Protein AF-A0AAN9UVV9-F1 (afdb_monomer_lite)

Sequence (143 aa):
MCGRPAVRGPRRTSGTPSGGCTRTCGLGPSAAAALERMVVKGTGRAPLFGDGGVTMVTFSNWTKARLFETDFSAAVVAKKDRGGGGSSSKVGRPSYTRTAPFMDDGLALQGVTSIIGKDDDGNYWLQPMLEKGVWDRIGYERC

Foldseek 3Di:
DDDDDDDDDDDDDDDDDDDDDPPPPDDDPVRQVVVQVVCCVVPVDGDDDDDPPDDDAAEDEQQVVVQQVDFQVVVCPDPPPPDDDDDPRDPRGDPDDDDDDPPPDPPQPANYKYFNHAHPVGDTDIDHDHDPPVVVVVVPDDD

pLDDT: mean 72.22, std 19.5, range [32.56, 94.31]

Radius of gyration: 27.81 Å; chains: 1; bounding box: 81×34×71 Å

Secondary structure (DSSP, 8-state):
-PPPPP-------------------PPPHHHHHHHHHHHHHHHSSPPP-S-TT----EEEE-GGG-GGG---GGG--------S----PPTTS-S---PPP--SS----TTEEEEEEE-TT-PEEEEEEPPTTHHHHHTT---

Organism: NCBI:txid117547

Structure (mmCIF, N/CA/C/O backbone):
data_AF-A0AAN9UVV9-F1
#
_entry.id   AF-A0AAN9UVV9-F1
#
loop_
_atom_site.group_PDB
_atom_site.id
_atom_site.type_symbol
_atom_site.label_atom_id
_atom_site.label_alt_id
_atom_site.label_comp_id
_atom_site.label_asym_id
_atom_site.label_entity_id
_atom_site.label_seq_id
_atom_site.pdbx_PDB_ins_code
_atom_site.Cartn_x
_atom_site.Cartn_y
_atom_site.Cartn_z
_atom_site.occupancy
_atom_site.B_iso_or_equiv
_atom_site.auth_seq_id
_atom_site.auth_comp_id
_atom_site.auth_asym_id
_atom_site.auth_atom_id
_atom_site.pdbx_PDB_model_num
ATOM 1 N N . MET A 1 1 ? -65.074 -2.574 37.418 1.00 35.84 1 MET A N 1
ATOM 2 C CA . MET A 1 1 ? -63.840 -3.328 37.103 1.00 35.84 1 MET A CA 1
ATOM 3 C C . MET A 1 1 ? -62.663 -2.371 37.163 1.00 35.84 1 MET A C 1
ATOM 5 O O . MET A 1 1 ? -62.782 -1.249 36.692 1.00 35.84 1 MET A O 1
ATOM 9 N N . CYS A 1 2 ? -61.614 -2.784 37.869 1.00 36.59 2 CYS A N 1
ATOM 10 C CA . CYS A 1 2 ? -60.565 -1.949 38.446 1.00 36.59 2 CYS A CA 1
ATOM 11 C C . CYS A 1 2 ? -59.708 -1.180 37.428 1.00 36.59 2 CYS A C 1
ATOM 13 O O . CYS A 1 2 ? -59.316 -1.714 36.392 1.00 36.59 2 CYS A O 1
ATOM 15 N N . GLY A 1 3 ? -59.382 0.067 37.781 1.00 33.62 3 GLY A N 1
ATOM 16 C CA . GLY A 1 3 ? -58.417 0.907 37.078 1.00 33.62 3 GLY A CA 1
ATOM 17 C C . GLY A 1 3 ? -56.995 0.349 37.160 1.00 33.62 3 GLY A C 1
ATOM 18 O O . GLY A 1 3 ? -56.591 -0.240 38.163 1.00 33.62 3 GLY A O 1
ATOM 19 N N . ARG A 1 4 ? -56.233 0.531 36.079 1.00 36.44 4 ARG A N 1
ATOM 20 C CA . ARG A 1 4 ? -54.811 0.173 35.998 1.00 36.44 4 ARG A CA 1
ATOM 21 C C . ARG A 1 4 ? -53.989 1.076 36.934 1.00 36.44 4 ARG A C 1
ATOM 23 O O . ARG A 1 4 ? -54.179 2.291 36.888 1.00 36.44 4 ARG A O 1
ATOM 30 N N . PRO A 1 5 ? -53.058 0.537 37.736 1.00 37.72 5 PRO A N 1
ATOM 31 C CA . PRO A 1 5 ? -52.190 1.357 38.570 1.00 37.72 5 PRO A CA 1
ATOM 32 C C . PRO A 1 5 ? -51.117 2.057 37.723 1.00 37.72 5 PRO A C 1
ATOM 34 O O . PRO A 1 5 ? -50.448 1.442 36.892 1.00 37.72 5 PRO A O 1
ATOM 37 N N . ALA A 1 6 ? -50.951 3.360 37.956 1.00 38.44 6 ALA A N 1
ATOM 38 C CA . ALA A 1 6 ? -49.861 4.162 37.418 1.00 38.44 6 ALA A CA 1
ATOM 39 C C . ALA A 1 6 ? -48.535 3.768 38.090 1.00 38.44 6 ALA A C 1
ATOM 41 O O . ALA A 1 6 ? -48.381 3.912 39.303 1.00 38.44 6 ALA A O 1
ATOM 42 N N . VAL A 1 7 ? -47.561 3.295 37.310 1.00 43.34 7 VAL A N 1
ATOM 43 C CA . VAL A 1 7 ? -46.206 3.013 37.804 1.00 43.34 7 VAL A CA 1
ATOM 44 C C . VAL A 1 7 ? -45.394 4.312 37.797 1.00 43.34 7 VAL A C 1
ATOM 46 O O . VAL A 1 7 ? -45.083 4.875 36.749 1.00 43.34 7 VAL A O 1
ATOM 49 N N . ARG A 1 8 ? -45.074 4.807 38.996 1.00 33.88 8 ARG A N 1
ATOM 50 C CA . ARG A 1 8 ? -44.247 5.994 39.257 1.00 33.88 8 ARG A CA 1
ATOM 51 C C . ARG A 1 8 ? -42.749 5.628 39.209 1.00 33.88 8 ARG A C 1
ATOM 53 O O . ARG A 1 8 ? -42.268 5.021 40.151 1.00 33.88 8 ARG A O 1
ATOM 60 N N . GLY A 1 9 ? -42.073 6.047 38.128 1.00 37.28 9 GLY A N 1
ATOM 61 C CA . GLY A 1 9 ? -40.673 6.522 37.960 1.00 37.28 9 GLY A CA 1
ATOM 62 C C . GLY A 1 9 ? -39.450 5.787 38.555 1.00 37.28 9 GLY A C 1
ATOM 63 O O . GLY A 1 9 ? -39.514 5.175 39.613 1.00 37.28 9 GLY A O 1
ATOM 64 N N . PRO A 1 10 ? -38.255 6.081 38.002 1.00 37.00 10 PRO A N 1
ATOM 65 C CA . PRO A 1 10 ? -37.142 6.522 38.833 1.00 37.00 10 PRO A CA 1
ATOM 66 C C . PRO A 1 10 ? -36.798 7.996 38.579 1.00 37.00 10 PRO A C 1
ATOM 68 O O . PRO A 1 10 ? -36.797 8.507 37.461 1.00 37.00 10 PRO A O 1
ATOM 71 N N . ARG A 1 11 ? -36.543 8.680 39.692 1.00 36.72 11 ARG A N 1
ATOM 72 C CA . ARG A 1 11 ? -36.226 10.102 39.847 1.00 36.72 11 ARG A CA 1
ATOM 73 C C . ARG A 1 11 ? -34.897 10.417 39.139 1.00 36.72 11 ARG A C 1
ATOM 75 O O . ARG A 1 11 ? -33.891 9.790 39.451 1.00 36.72 11 ARG A O 1
ATOM 82 N N . ARG A 1 12 ? -34.859 11.402 38.229 1.00 37.84 12 ARG A N 1
ATOM 83 C CA . ARG A 1 12 ? -33.589 11.990 37.759 1.00 37.84 12 ARG A CA 1
ATOM 84 C C . ARG A 1 12 ? -32.967 12.760 38.923 1.00 37.84 12 ARG A C 1
ATOM 86 O O . ARG A 1 12 ? -33.413 13.858 39.237 1.00 37.84 12 ARG A O 1
ATOM 93 N N . THR A 1 13 ? -31.963 12.187 39.573 1.00 40.06 13 THR A N 1
ATOM 94 C CA . THR A 1 13 ? -31.058 12.942 40.441 1.00 40.06 13 THR A CA 1
ATOM 95 C C . THR A 1 13 ? -29.960 13.532 39.567 1.00 40.06 13 THR A C 1
ATOM 97 O O . THR A 1 13 ? -29.182 12.805 38.953 1.00 40.06 13 THR A O 1
ATOM 100 N N . SER A 1 14 ? -29.929 14.858 39.481 1.00 42.81 14 SER A N 1
ATOM 101 C CA . SER A 1 14 ? -28.810 15.636 38.961 1.00 42.81 14 SER A CA 1
ATOM 102 C C . SER A 1 14 ? -27.597 15.433 39.872 1.00 42.81 14 SER A C 1
ATOM 104 O O . SER A 1 14 ? -27.535 16.004 40.959 1.00 42.81 14 SER A O 1
ATOM 106 N N . GLY A 1 15 ? -26.663 14.588 39.447 1.00 33.56 15 GLY A N 1
ATOM 107 C CA . GLY A 1 15 ? -25.365 14.401 40.085 1.00 33.56 15 GLY A CA 1
ATOM 108 C C . GLY A 1 15 ? -24.288 14.399 39.011 1.00 33.56 15 GLY A C 1
ATOM 109 O O . GLY A 1 15 ? -24.279 13.536 38.138 1.00 33.56 15 GLY A O 1
ATOM 110 N N . THR A 1 16 ? -23.420 15.402 39.045 1.00 38.81 16 THR A N 1
ATOM 111 C CA . THR A 1 16 ? -22.199 15.503 38.243 1.00 38.81 16 THR A CA 1
ATOM 112 C C . THR A 1 16 ? -21.329 14.261 38.487 1.00 38.81 16 THR A C 1
ATOM 114 O O . THR A 1 16 ? -21.036 13.986 39.652 1.00 38.81 16 THR A O 1
ATOM 117 N N . PRO A 1 17 ? -20.876 13.502 37.470 1.00 39.94 17 PRO A N 1
ATOM 118 C CA . PRO A 1 17 ? -19.914 12.440 37.709 1.00 39.94 17 PRO A CA 1
ATOM 119 C C . PRO A 1 17 ? -18.523 13.063 37.833 1.00 39.94 17 PRO A C 1
ATOM 121 O O . PRO A 1 17 ? -17.881 13.425 36.850 1.00 39.94 17 PRO A O 1
ATOM 124 N N . SER A 1 18 ? -18.075 13.211 39.076 1.00 39.72 18 SER A N 1
ATOM 125 C CA . SER A 1 18 ? -16.677 13.420 39.431 1.00 39.72 18 SER A CA 1
ATOM 126 C C . SER A 1 18 ? -15.828 12.238 38.949 1.00 39.72 18 SER A C 1
ATOM 128 O O . SER A 1 18 ? -16.184 11.091 39.213 1.00 39.72 18 SER A O 1
ATOM 130 N N . GLY A 1 19 ? -14.716 12.552 38.274 1.00 46.38 19 GLY A N 1
ATOM 131 C CA . GLY A 1 19 ? -13.566 11.700 37.935 1.00 46.38 19 GLY A CA 1
ATOM 132 C C . GLY A 1 19 ? -13.689 10.204 38.224 1.00 46.38 19 GLY A C 1
ATOM 133 O O . GLY A 1 19 ? -13.146 9.708 39.208 1.00 46.38 19 GLY A O 1
ATOM 134 N N . GLY A 1 20 ? -14.357 9.474 37.333 1.00 32.56 20 GLY A N 1
ATOM 135 C CA . GLY A 1 20 ? -14.298 8.020 37.292 1.00 32.56 20 GLY A CA 1
ATOM 136 C C . GLY A 1 20 ? -13.138 7.584 36.409 1.00 32.56 20 GLY A C 1
ATOM 137 O O . GLY A 1 20 ? -13.210 7.719 35.193 1.00 32.56 20 GLY A O 1
ATOM 138 N N . CYS A 1 21 ? -12.080 7.059 37.024 1.00 39.28 21 CYS A N 1
ATOM 139 C CA . CYS A 1 21 ? -11.066 6.246 36.360 1.00 39.28 21 CYS A CA 1
ATOM 140 C C . CYS A 1 21 ? -11.770 5.221 35.453 1.00 39.28 21 CYS A C 1
ATOM 142 O O . CYS A 1 21 ? -12.463 4.328 35.951 1.00 39.28 21 CYS A O 1
ATOM 144 N N . THR A 1 22 ? -11.615 5.363 34.136 1.00 44.94 22 THR A N 1
ATOM 145 C CA . THR A 1 22 ? -11.997 4.368 33.132 1.00 44.94 22 THR A CA 1
ATOM 146 C C . THR A 1 22 ? -11.097 3.149 33.299 1.00 44.94 22 THR A C 1
ATOM 148 O O . THR A 1 22 ? -10.201 2.877 32.508 1.00 44.94 22 THR A O 1
ATOM 151 N N . ARG A 1 23 ? -11.335 2.377 34.364 1.00 45.47 23 ARG A N 1
ATOM 152 C CA . ARG A 1 23 ? -10.978 0.965 34.368 1.00 45.47 23 ARG A CA 1
ATOM 153 C C . ARG A 1 23 ? -11.779 0.355 33.233 1.00 45.47 23 ARG A C 1
ATOM 155 O O . ARG A 1 23 ? -12.996 0.218 33.335 1.00 45.47 23 ARG A O 1
ATOM 162 N N . THR A 1 24 ? -11.102 0.056 32.135 1.00 49.78 24 THR A N 1
ATOM 163 C CA . THR A 1 24 ? -11.609 -0.809 31.081 1.00 49.78 24 THR A CA 1
ATOM 164 C C . THR A 1 24 ? -11.924 -2.151 31.733 1.00 49.78 24 THR A C 1
ATOM 166 O O . THR A 1 24 ? -11.073 -3.023 31.879 1.00 49.78 24 THR A O 1
ATOM 169 N N . CYS A 1 25 ? -13.158 -2.306 32.213 1.00 54.34 25 CYS A N 1
ATOM 170 C CA . CYS A 1 25 ? -13.711 -3.613 32.516 1.00 54.34 25 CYS A CA 1
ATOM 171 C C . CYS A 1 25 ? -13.750 -4.349 31.180 1.00 54.34 25 CYS A C 1
ATOM 173 O O . CYS A 1 25 ? -14.675 -4.159 30.391 1.00 54.34 25 CYS A O 1
ATOM 175 N N . GLY A 1 26 ? -12.689 -5.102 30.887 1.00 60.41 26 GLY A N 1
ATOM 176 C CA . GLY A 1 26 ? -12.618 -5.928 29.695 1.00 60.41 26 GLY A CA 1
ATOM 177 C C . GLY A 1 26 ? -13.869 -6.796 29.625 1.00 60.41 26 GLY A C 1
ATOM 178 O O . GLY A 1 26 ? -14.283 -7.392 30.623 1.00 60.41 26 GLY A O 1
ATOM 179 N N . LEU A 1 27 ? -14.503 -6.826 28.456 1.00 68.56 27 LEU A N 1
ATOM 180 C CA . LEU A 1 27 ? -15.598 -7.750 28.202 1.00 68.56 27 LEU A CA 1
ATOM 181 C C . LEU A 1 27 ? -15.076 -9.170 28.437 1.00 68.56 27 LEU A C 1
ATOM 183 O O . LEU A 1 27 ? -14.069 -9.571 27.854 1.00 68.56 27 LEU A O 1
ATOM 187 N N . GLY A 1 28 ? -15.760 -9.940 29.285 1.00 80.00 28 GLY A N 1
ATOM 188 C CA . GLY A 1 28 ? -15.499 -11.374 29.376 1.00 80.00 28 GLY A CA 1
ATOM 189 C C . GLY A 1 28 ? -15.694 -12.042 28.004 1.00 80.00 28 GLY A C 1
ATOM 190 O O . GLY A 1 28 ? -16.454 -11.528 27.177 1.00 80.00 28 GLY A O 1
ATOM 191 N N . PRO A 1 29 ? -15.064 -13.198 27.745 1.00 78.44 29 PRO A N 1
ATOM 192 C CA . PRO A 1 29 ? -15.042 -13.824 26.419 1.00 78.44 29 PRO A CA 1
ATOM 193 C C . PRO A 1 29 ? -16.444 -14.076 25.838 1.00 78.44 29 PRO A C 1
ATOM 195 O O . PRO A 1 29 ? -16.679 -13.827 24.657 1.00 78.44 29 PRO A O 1
ATOM 198 N N . SER A 1 30 ? -17.416 -14.467 26.671 1.00 82.31 30 SER A N 1
ATOM 199 C CA . SER A 1 30 ? -18.811 -14.653 26.241 1.00 82.31 30 SER A CA 1
ATOM 200 C C . SER A 1 30 ? -19.492 -13.346 25.821 1.00 82.31 30 SER A C 1
ATOM 202 O O . SER A 1 30 ? -20.282 -13.335 24.879 1.00 82.31 30 SER A O 1
ATOM 204 N N . ALA A 1 31 ? -19.185 -12.238 26.500 1.00 84.19 31 ALA A N 1
ATOM 205 C CA . ALA A 1 31 ? -19.737 -10.926 26.178 1.00 84.19 31 ALA A CA 1
ATOM 206 C C . ALA A 1 31 ? -19.094 -10.342 24.908 1.00 84.19 31 ALA A C 1
ATOM 208 O O . ALA A 1 31 ? -19.796 -9.767 24.079 1.00 84.19 31 ALA A O 1
ATOM 209 N N . ALA A 1 32 ? -17.788 -10.557 24.712 1.00 84.00 32 ALA A N 1
ATOM 210 C CA . ALA A 1 32 ? -17.079 -10.170 23.493 1.00 84.00 32 ALA A CA 1
ATOM 211 C C . ALA A 1 32 ? -17.609 -10.925 22.261 1.00 84.00 32 ALA A C 1
ATOM 213 O O . ALA A 1 32 ? -17.950 -10.298 21.260 1.00 84.00 32 ALA A O 1
ATOM 214 N N . ALA A 1 33 ? -17.787 -12.246 22.363 1.00 86.06 33 ALA A N 1
ATOM 215 C CA . ALA A 1 33 ? -18.346 -13.056 21.279 1.00 86.06 33 ALA A CA 1
ATOM 216 C C . ALA A 1 33 ? -19.804 -12.680 20.953 1.00 86.06 33 ALA A C 1
ATOM 218 O O . ALA A 1 33 ? -20.214 -12.697 19.792 1.00 86.06 33 ALA A O 1
ATOM 219 N N . ALA A 1 34 ? -20.607 -12.325 21.962 1.00 87.75 34 ALA A N 1
ATOM 220 C CA . ALA A 1 34 ? -21.967 -11.839 21.742 1.00 87.75 34 ALA A CA 1
ATOM 221 C C . ALA A 1 34 ? -21.976 -10.494 20.997 1.00 87.75 34 ALA A C 1
ATOM 223 O O . ALA A 1 34 ? -22.744 -10.329 20.049 1.00 87.75 34 ALA A O 1
ATOM 224 N N . LEU A 1 35 ? -21.104 -9.559 21.387 1.00 87.75 35 LEU A N 1
ATOM 225 C CA . LEU A 1 35 ? -20.944 -8.274 20.707 1.00 87.75 35 LEU A CA 1
ATOM 226 C C . LEU A 1 35 ? -20.485 -8.457 19.260 1.00 87.75 35 LEU A C 1
ATOM 228 O O . LEU A 1 35 ? -21.080 -7.871 18.361 1.00 87.75 35 LEU A O 1
ATOM 232 N N . GLU A 1 36 ? -19.490 -9.308 19.023 1.00 87.88 36 GLU A N 1
ATOM 233 C CA . GLU A 1 36 ? -19.020 -9.636 17.678 1.00 87.88 36 GLU A CA 1
ATOM 234 C C . GLU A 1 36 ? -20.157 -10.163 16.802 1.00 87.88 36 GLU A C 1
ATOM 236 O O . GLU A 1 36 ? -20.405 -9.615 15.731 1.00 87.88 36 GLU A O 1
ATOM 241 N N . ARG A 1 37 ? -20.930 -11.147 17.282 1.00 88.19 37 ARG A N 1
ATOM 242 C CA . ARG A 1 37 ? -22.091 -11.674 16.542 1.00 88.19 37 ARG A CA 1
ATOM 243 C C . ARG A 1 37 ? -23.122 -10.592 16.230 1.00 88.19 37 ARG A C 1
ATOM 245 O O . ARG A 1 37 ? -23.661 -10.577 15.126 1.00 88.19 37 ARG A O 1
ATOM 252 N N . MET A 1 38 ? -23.415 -9.705 17.183 1.00 90.19 38 MET A N 1
ATOM 253 C CA . MET A 1 38 ? -24.364 -8.605 16.978 1.00 90.19 38 MET A CA 1
ATOM 254 C C . MET A 1 38 ? -23.861 -7.610 15.927 1.00 90.19 38 MET A C 1
ATOM 256 O O . MET A 1 38 ? -24.614 -7.248 15.023 1.00 90.19 38 MET A O 1
ATOM 260 N N . VAL A 1 39 ? -22.594 -7.202 16.012 1.00 88.12 39 VAL A N 1
ATOM 261 C CA . VAL A 1 39 ? -21.990 -6.228 15.092 1.00 88.12 39 VAL A CA 1
ATOM 262 C C . VAL A 1 39 ? -21.839 -6.817 13.694 1.00 88.12 39 VAL A C 1
ATOM 264 O O . VAL A 1 39 ? -22.237 -6.170 12.727 1.00 88.12 39 VAL A O 1
ATOM 267 N N . VAL A 1 40 ? -21.373 -8.061 13.570 1.00 88.00 40 VAL A N 1
ATOM 268 C CA . VAL A 1 40 ? -21.264 -8.754 12.279 1.00 88.00 40 VAL A CA 1
ATOM 269 C C . VAL A 1 40 ? -22.643 -8.935 11.646 1.00 88.00 40 VAL A C 1
ATOM 271 O O . VAL A 1 40 ? -22.805 -8.654 10.464 1.00 88.00 40 VAL A O 1
ATOM 274 N N . LYS A 1 41 ? -23.671 -9.321 12.415 1.00 91.12 41 LYS A N 1
ATOM 275 C CA . LYS A 1 41 ? -25.040 -9.449 11.886 1.00 91.12 41 LYS A CA 1
ATOM 276 C C . LYS A 1 41 ? -25.624 -8.108 11.426 1.00 91.12 41 LYS A C 1
ATOM 278 O O . LYS A 1 41 ? -26.373 -8.086 10.456 1.00 91.12 41 LYS A O 1
ATOM 283 N N . GLY A 1 42 ? -25.321 -7.013 12.127 1.00 87.25 42 GLY A N 1
ATOM 284 C CA . GLY A 1 42 ? -25.850 -5.685 11.805 1.00 87.25 42 GLY A CA 1
ATOM 285 C C . GLY A 1 42 ? -25.094 -4.954 10.693 1.00 87.25 42 GLY A C 1
ATOM 286 O O . GLY A 1 42 ? -25.704 -4.209 9.935 1.00 87.25 42 GLY A O 1
ATOM 287 N N . THR A 1 43 ? -23.778 -5.151 10.597 1.00 82.19 43 THR A N 1
ATOM 288 C CA . THR A 1 43 ? -22.893 -4.344 9.734 1.00 82.19 43 THR A CA 1
ATOM 289 C C . THR A 1 43 ? -22.127 -5.157 8.692 1.00 82.19 43 THR A C 1
ATOM 291 O O . THR A 1 43 ? -21.519 -4.576 7.799 1.00 82.19 43 THR A O 1
ATOM 294 N N . GLY A 1 44 ? -22.097 -6.487 8.815 1.00 82.56 44 GLY A N 1
ATOM 295 C CA . GLY A 1 44 ? -21.237 -7.363 8.017 1.00 82.56 44 GLY A CA 1
ATOM 296 C C . GLY A 1 44 ? -19.744 -7.262 8.355 1.00 82.56 44 GLY A C 1
ATOM 297 O O . GLY A 1 44 ? -18.927 -7.869 7.668 1.00 82.56 44 GLY A O 1
ATOM 298 N N . ARG A 1 45 ? -19.359 -6.493 9.384 1.00 77.62 45 ARG A N 1
ATOM 299 C CA . ARG A 1 45 ? -17.960 -6.187 9.726 1.00 77.62 45 ARG A CA 1
ATOM 300 C C . ARG A 1 45 ? -17.636 -6.630 11.152 1.00 77.62 45 ARG A C 1
ATOM 302 O O . ARG A 1 45 ? -18.510 -6.651 12.015 1.00 77.62 45 ARG A O 1
ATOM 309 N N . ALA A 1 46 ? -16.372 -6.970 11.398 1.00 81.56 46 ALA A N 1
ATOM 310 C CA . ALA A 1 46 ? -15.885 -7.257 12.745 1.00 81.56 46 ALA A CA 1
ATOM 311 C C . ALA A 1 46 ? -15.858 -5.970 13.599 1.00 81.56 46 ALA A C 1
ATOM 313 O O . ALA A 1 46 ? -15.568 -4.894 13.063 1.00 81.56 46 ALA A O 1
ATOM 314 N N . PRO A 1 47 ? -16.147 -6.050 14.911 1.00 81.00 47 PRO A N 1
ATOM 315 C CA . PRO A 1 47 ? -16.051 -4.898 15.798 1.00 81.00 47 PRO A CA 1
ATOM 316 C C . PRO A 1 47 ? -14.596 -4.434 15.946 1.00 81.00 47 PRO A C 1
ATOM 318 O O . PRO A 1 47 ? -13.691 -5.241 16.153 1.00 81.00 47 PRO A O 1
ATOM 321 N N . LEU A 1 48 ? -14.388 -3.118 15.885 1.00 79.19 48 LEU A N 1
ATOM 322 C CA . LEU A 1 48 ? -13.129 -2.480 16.261 1.00 79.19 48 LEU A CA 1
ATOM 323 C C . LEU A 1 48 ? -13.227 -2.006 17.707 1.00 79.19 48 LEU A C 1
ATOM 325 O O . LEU A 1 48 ? -14.206 -1.366 18.090 1.00 79.19 48 LEU A O 1
ATOM 329 N N . PHE A 1 49 ? -12.212 -2.329 18.501 1.00 82.69 49 PHE A N 1
ATOM 330 C CA . PHE A 1 49 ? -12.139 -1.958 19.908 1.00 82.69 49 PHE A CA 1
ATOM 331 C C . PHE A 1 49 ? -11.109 -0.849 20.106 1.00 82.69 49 PHE A C 1
ATOM 333 O O . PHE A 1 49 ? -9.984 -0.948 19.620 1.00 82.69 49 PHE A O 1
ATOM 340 N N . GLY A 1 50 ? -11.489 0.184 20.851 1.00 83.19 50 GLY A N 1
ATOM 341 C CA . GLY A 1 50 ? -10.617 1.287 21.234 1.00 83.19 50 GLY A CA 1
ATOM 342 C C . GLY A 1 50 ? -11.417 2.501 21.692 1.00 83.19 50 GLY A C 1
ATOM 343 O O . GLY A 1 50 ? -12.647 2.456 21.763 1.00 83.19 50 GLY A O 1
ATOM 344 N N . ASP A 1 51 ? -10.709 3.580 22.003 1.00 84.12 51 ASP A N 1
ATOM 345 C CA . ASP A 1 51 ? -11.317 4.864 22.349 1.00 84.12 51 ASP A CA 1
ATOM 346 C C . ASP A 1 51 ? -11.834 5.585 21.094 1.00 84.12 51 ASP A C 1
ATOM 348 O O . ASP A 1 51 ? -11.408 5.303 19.976 1.00 84.12 51 ASP A O 1
ATOM 352 N N . GLY A 1 52 ? -12.723 6.569 21.252 1.00 78.62 52 GLY A N 1
ATOM 353 C CA . GLY A 1 52 ? -13.360 7.264 20.118 1.00 78.62 52 GLY A CA 1
ATOM 354 C C . GLY A 1 52 ? -12.409 8.004 19.161 1.00 78.62 52 GLY A C 1
ATOM 355 O O . GLY A 1 52 ? -12.851 8.460 18.113 1.00 78.62 52 GLY A O 1
ATOM 356 N N . GLY A 1 53 ? -11.125 8.131 19.509 1.00 79.94 53 GLY A N 1
ATOM 357 C CA . GLY A 1 53 ? -10.086 8.728 18.666 1.00 79.94 53 GLY A CA 1
ATOM 358 C C . GLY A 1 53 ? -9.184 7.726 17.936 1.00 79.94 53 GLY A C 1
ATOM 359 O O . GLY A 1 53 ? -8.262 8.158 17.246 1.00 79.94 53 GLY A O 1
ATOM 360 N N . VAL A 1 54 ? -9.380 6.410 18.091 1.00 81.25 54 VAL A N 1
ATOM 361 C CA . VAL A 1 54 ? -8.512 5.427 17.425 1.00 81.25 54 VAL A CA 1
ATOM 362 C C . VAL A 1 54 ? -8.864 5.308 15.945 1.00 81.25 54 VAL A C 1
ATOM 364 O O . VAL A 1 54 ? -10.031 5.249 15.568 1.00 81.25 54 VAL A O 1
ATOM 367 N N . THR A 1 55 ? -7.843 5.230 15.096 1.00 80.31 55 THR A N 1
ATOM 368 C CA . THR A 1 55 ? -8.003 4.936 13.668 1.00 80.31 55 THR A CA 1
ATOM 369 C C . THR A 1 55 ? -7.300 3.626 13.359 1.00 80.31 55 THR A C 1
ATOM 371 O O . THR A 1 55 ? -6.125 3.454 13.680 1.00 80.31 55 THR A O 1
ATOM 374 N N . MET A 1 56 ? -8.013 2.691 12.733 1.00 80.62 56 MET A N 1
ATOM 375 C CA . MET A 1 56 ? -7.402 1.459 12.250 1.00 80.62 56 MET A CA 1
ATOM 376 C C . MET A 1 56 ? -6.633 1.743 10.960 1.00 80.62 56 MET A C 1
ATOM 378 O O . MET A 1 56 ? -7.207 2.230 9.988 1.00 80.62 56 MET A O 1
ATOM 382 N N . VAL A 1 57 ? -5.353 1.374 10.940 1.00 85.00 57 VAL A N 1
ATOM 383 C CA . VAL A 1 57 ? -4.518 1.427 9.739 1.00 85.00 57 VAL A CA 1
ATOM 384 C C . VAL A 1 57 ? -4.022 0.023 9.425 1.00 85.00 57 VAL A C 1
ATOM 386 O O . VAL A 1 57 ? -3.429 -0.643 10.270 1.00 85.00 57 VAL A O 1
ATOM 389 N N . THR A 1 58 ? -4.290 -0.442 8.211 1.00 86.75 58 THR A N 1
ATOM 390 C CA . THR A 1 58 ? -3.897 -1.768 7.732 1.00 86.75 58 THR A CA 1
ATOM 391 C C . THR A 1 58 ? -2.855 -1.618 6.639 1.00 86.75 58 THR A C 1
ATOM 393 O O . THR A 1 58 ? -3.063 -0.879 5.680 1.00 86.75 58 THR A O 1
ATOM 396 N N . PHE A 1 59 ? -1.755 -2.360 6.740 1.00 90.12 59 PHE A N 1
ATOM 397 C CA . PHE A 1 59 ? -0.720 -2.388 5.712 1.00 90.12 59 PHE A CA 1
ATOM 398 C C . PHE A 1 59 ? -0.607 -3.785 5.116 1.00 90.12 59 PHE A C 1
ATOM 400 O O . PHE A 1 59 ? -0.529 -4.773 5.844 1.00 90.12 59 PHE A O 1
ATOM 407 N N . SER A 1 60 ? -0.553 -3.868 3.791 1.00 89.94 60 SER A N 1
ATOM 408 C CA . SER A 1 60 ? -0.202 -5.095 3.082 1.00 89.94 60 SER A CA 1
ATOM 409 C C . SER A 1 60 ? 1.137 -4.897 2.388 1.00 89.94 60 SER A C 1
ATOM 411 O O . SER A 1 60 ? 1.305 -3.962 1.606 1.00 89.94 60 SER A O 1
ATOM 413 N N . ASN A 1 61 ? 2.113 -5.748 2.704 1.00 93.56 61 ASN A N 1
ATOM 414 C CA . ASN A 1 61 ? 3.457 -5.653 2.151 1.00 93.56 61 ASN A CA 1
ATOM 415 C C . ASN A 1 61 ? 3.623 -6.602 0.959 1.00 93.56 61 ASN A C 1
ATOM 417 O O . ASN A 1 61 ? 3.657 -7.819 1.133 1.00 93.56 61 ASN A O 1
ATOM 421 N N . TRP A 1 62 ? 3.752 -6.038 -0.242 1.00 94.25 62 TRP A N 1
ATOM 422 C CA . TRP A 1 62 ? 3.887 -6.773 -1.502 1.00 94.25 62 TRP A CA 1
ATOM 423 C C . TRP A 1 62 ? 5.322 -6.789 -2.033 1.00 94.25 62 TRP A C 1
ATOM 425 O O . TRP A 1 62 ? 5.564 -7.277 -3.131 1.00 94.25 62 TRP A O 1
ATOM 435 N N . THR A 1 63 ? 6.307 -6.348 -1.246 1.00 91.69 63 THR A N 1
ATOM 436 C CA . THR A 1 63 ? 7.732 -6.371 -1.640 1.00 91.69 63 THR A CA 1
ATOM 437 C C . THR A 1 63 ? 8.194 -7.755 -2.109 1.00 91.69 63 THR A C 1
ATOM 439 O O . THR A 1 63 ? 8.968 -7.865 -3.056 1.00 91.69 63 THR A O 1
ATOM 442 N N . LYS A 1 64 ? 7.664 -8.829 -1.509 1.00 93.44 64 LYS A N 1
ATOM 443 C CA . LYS A 1 64 ? 7.964 -10.216 -1.897 1.00 93.44 64 LYS A CA 1
ATOM 444 C C . LYS A 1 64 ? 7.416 -10.616 -3.271 1.00 93.44 64 LYS A C 1
ATOM 446 O O . LYS A 1 64 ? 7.908 -11.588 -3.831 1.00 93.44 64 LYS A O 1
ATOM 451 N N . ALA A 1 65 ? 6.437 -9.889 -3.810 1.00 91.62 65 ALA A N 1
ATOM 452 C CA . ALA A 1 65 ? 5.911 -10.118 -5.153 1.00 91.62 65 ALA A CA 1
ATOM 453 C C . ALA A 1 65 ? 6.864 -9.625 -6.252 1.00 91.62 65 ALA A C 1
ATOM 455 O O . ALA A 1 65 ? 6.686 -9.998 -7.406 1.00 91.62 65 ALA A O 1
ATOM 456 N N . ARG A 1 66 ? 7.880 -8.814 -5.902 1.00 92.38 66 ARG A N 1
ATOM 457 C CA . ARG A 1 66 ? 8.953 -8.382 -6.816 1.00 92.38 66 ARG A CA 1
ATOM 458 C C . ARG A 1 66 ? 8.428 -7.765 -8.118 1.00 92.38 66 ARG A C 1
ATOM 460 O O . ARG A 1 66 ? 8.975 -7.980 -9.195 1.00 92.38 66 ARG A O 1
ATOM 467 N N . LEU A 1 67 ? 7.366 -6.968 -8.011 1.00 92.00 67 LEU A N 1
ATOM 468 C CA . LEU A 1 67 ? 6.643 -6.421 -9.165 1.00 92.00 67 LEU A CA 1
ATOM 469 C C . LEU A 1 67 ? 7.571 -5.624 -10.098 1.00 92.00 67 LEU A C 1
ATOM 471 O O . LEU A 1 67 ? 7.543 -5.835 -11.306 1.00 92.00 67 LEU A O 1
ATOM 475 N N . PHE A 1 68 ? 8.476 -4.817 -9.538 1.00 91.81 68 PHE A N 1
ATOM 476 C CA . PHE A 1 68 ? 9.478 -4.048 -10.291 1.00 91.81 68 PHE A CA 1
ATOM 477 C C . PHE A 1 68 ? 10.643 -4.889 -10.853 1.00 91.81 68 PHE A C 1
ATOM 479 O O . PHE A 1 68 ? 11.373 -4.415 -11.717 1.00 91.81 68 PHE A O 1
ATOM 486 N N . GLU A 1 69 ? 10.828 -6.138 -10.410 1.00 91.81 69 GLU A N 1
ATOM 487 C CA . GLU A 1 69 ? 11.866 -7.038 -10.944 1.00 91.81 69 GLU A CA 1
ATOM 488 C C . GLU A 1 69 ? 11.368 -7.880 -12.126 1.00 91.81 69 GLU A C 1
ATOM 490 O O . GLU A 1 69 ? 12.179 -8.539 -12.779 1.00 91.81 69 GLU A O 1
ATOM 495 N N . THR A 1 70 ? 10.058 -7.867 -12.395 1.00 91.62 70 THR A N 1
ATOM 496 C CA . THR A 1 70 ? 9.436 -8.673 -13.452 1.00 91.62 70 THR A CA 1
ATOM 497 C C . THR A 1 70 ? 10.008 -8.296 -14.816 1.00 91.62 70 THR A C 1
ATOM 499 O O . THR A 1 70 ? 10.045 -7.119 -15.176 1.00 91.62 70 THR A O 1
ATOM 502 N N . ASP A 1 71 ? 10.451 -9.299 -15.575 1.00 91.06 71 ASP A N 1
ATOM 503 C CA . ASP A 1 71 ? 11.092 -9.096 -16.871 1.00 91.06 71 ASP A CA 1
ATOM 504 C C . ASP A 1 71 ? 10.098 -9.247 -18.032 1.00 91.06 71 ASP A C 1
ATOM 506 O O . ASP A 1 71 ? 9.637 -10.342 -18.348 1.00 91.06 71 ASP A O 1
ATOM 510 N N . PHE A 1 72 ? 9.797 -8.129 -18.690 1.00 90.19 72 PHE A N 1
ATOM 511 C CA . PHE A 1 72 ? 9.023 -8.041 -19.928 1.00 90.19 72 PHE A CA 1
ATOM 512 C C . PHE A 1 72 ? 9.912 -7.765 -21.154 1.00 90.19 72 PHE A C 1
ATOM 514 O O . PHE A 1 72 ? 9.421 -7.286 -22.178 1.00 90.19 72 PHE A O 1
ATOM 521 N N . SER A 1 73 ? 11.218 -8.049 -21.087 1.00 88.50 73 SER A N 1
ATOM 522 C CA . SER A 1 73 ? 12.170 -7.839 -22.189 1.00 88.50 73 SER A CA 1
ATOM 523 C C . SER A 1 73 ? 11.751 -8.516 -23.499 1.00 88.50 73 SER A C 1
ATOM 525 O O . SER A 1 73 ? 11.944 -7.943 -24.571 1.00 88.50 73 SER A O 1
ATOM 527 N N . ALA A 1 74 ? 11.094 -9.678 -23.426 1.00 89.31 74 ALA A N 1
ATOM 528 C CA . ALA A 1 74 ? 10.577 -10.399 -24.591 1.00 89.31 74 ALA A CA 1
ATOM 529 C C . ALA A 1 74 ? 9.515 -9.614 -25.390 1.00 89.31 74 ALA A C 1
ATOM 531 O O . ALA A 1 74 ? 9.335 -9.864 -26.579 1.00 89.31 74 ALA A O 1
ATOM 532 N N . ALA A 1 75 ? 8.824 -8.655 -24.765 1.00 88.19 75 ALA A N 1
ATOM 533 C CA . ALA A 1 75 ? 7.809 -7.823 -25.413 1.00 88.19 75 ALA A CA 1
ATOM 534 C C . ALA A 1 75 ? 8.382 -6.529 -26.032 1.00 88.19 75 ALA A C 1
ATOM 536 O O . ALA A 1 75 ? 7.633 -5.687 -26.530 1.00 88.19 75 ALA A O 1
ATOM 537 N N . VAL A 1 76 ? 9.704 -6.328 -25.995 1.00 86.00 76 VAL A N 1
ATOM 538 C CA . VAL A 1 76 ? 10.350 -5.105 -26.490 1.00 86.00 76 VAL A CA 1
ATOM 539 C C . VAL A 1 76 ? 10.574 -5.206 -28.002 1.00 86.00 76 VAL A C 1
ATOM 541 O O . VAL A 1 76 ? 11.553 -5.782 -28.462 1.00 86.00 76 VAL A O 1
ATOM 544 N N . VAL A 1 77 ? 9.671 -4.610 -28.788 1.00 81.12 77 VAL A N 1
ATOM 545 C CA . VAL A 1 77 ? 9.675 -4.711 -30.267 1.00 81.12 77 VAL A CA 1
ATOM 546 C C . VAL A 1 77 ? 10.647 -3.725 -30.949 1.00 81.12 77 VAL A C 1
ATOM 548 O O . VAL A 1 77 ? 11.017 -3.921 -32.101 1.00 81.12 77 VAL A O 1
ATOM 551 N N . ALA A 1 78 ? 11.135 -2.693 -30.250 1.00 67.00 78 ALA A N 1
ATOM 552 C CA . ALA A 1 78 ? 12.220 -1.832 -30.732 1.00 67.00 78 ALA A CA 1
ATOM 553 C C . ALA A 1 78 ? 12.893 -1.089 -29.568 1.00 67.00 78 ALA A C 1
ATOM 555 O O . ALA A 1 78 ? 12.209 -0.507 -28.720 1.00 67.00 78 ALA A O 1
ATOM 556 N N . LYS A 1 79 ? 14.233 -1.033 -29.554 1.00 61.72 79 LYS A N 1
ATOM 557 C CA . LYS A 1 79 ? 14.971 -0.050 -28.747 1.00 61.72 79 LYS A CA 1
ATOM 558 C C . LYS A 1 79 ? 14.731 1.321 -29.377 1.00 61.72 79 LYS A C 1
ATOM 560 O O . LYS A 1 79 ? 15.519 1.771 -30.196 1.00 61.72 79 LYS A O 1
ATOM 565 N N . LY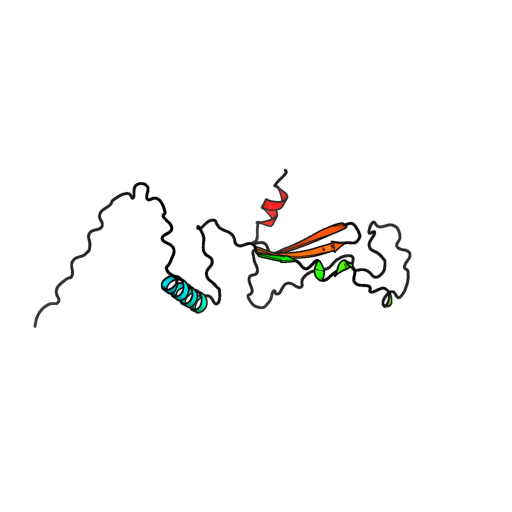S A 1 80 ? 13.606 1.967 -29.059 1.00 58.16 80 LYS A N 1
ATOM 566 C CA . LYS A 1 80 ? 13.471 3.398 -29.334 1.00 58.16 80 LYS A CA 1
ATOM 567 C C . LYS A 1 80 ? 14.597 4.073 -28.562 1.00 58.16 80 LYS A C 1
ATOM 569 O O . LYS A 1 80 ? 14.634 3.928 -27.338 1.00 58.16 80 LYS A O 1
ATOM 574 N N . ASP A 1 81 ? 15.494 4.756 -29.268 1.00 56.50 81 ASP A N 1
ATOM 575 C CA . ASP A 1 81 ? 16.443 5.685 -28.668 1.00 56.50 81 ASP A CA 1
ATOM 576 C C . ASP A 1 81 ? 15.630 6.634 -27.790 1.00 56.50 81 ASP A C 1
ATOM 578 O O . ASP A 1 81 ? 14.898 7.502 -28.274 1.00 56.50 81 ASP A O 1
ATOM 582 N N . ARG A 1 82 ? 15.640 6.380 -26.479 1.00 59.03 82 ARG A N 1
ATOM 583 C CA . ARG A 1 82 ? 14.956 7.228 -25.512 1.00 59.03 82 ARG A CA 1
ATOM 584 C C . ARG A 1 82 ? 15.784 8.503 -25.431 1.00 59.03 82 ARG A C 1
ATOM 586 O O . ARG A 1 82 ? 16.723 8.586 -24.645 1.00 59.03 82 ARG A O 1
ATOM 593 N N . GLY A 1 83 ? 15.458 9.464 -26.298 1.00 47.78 83 GLY A N 1
ATOM 594 C CA . GLY A 1 83 ? 15.896 10.848 -26.165 1.00 47.78 83 GLY A CA 1
ATOM 595 C C . GLY A 1 83 ? 15.666 11.306 -24.725 1.00 47.78 83 GLY A C 1
ATOM 596 O O . GLY A 1 83 ? 14.630 10.992 -24.140 1.00 47.78 83 GLY A O 1
ATOM 597 N N . GLY A 1 84 ? 16.690 11.946 -24.159 1.00 49.88 84 GLY A N 1
ATOM 598 C CA . GLY A 1 84 ? 16.895 12.166 -22.728 1.00 49.88 84 GLY A CA 1
ATOM 599 C C . GLY A 1 84 ? 15.634 12.454 -21.912 1.00 49.88 84 GLY A C 1
ATOM 600 O O . GLY A 1 84 ? 14.865 13.359 -22.220 1.00 49.88 84 GLY A O 1
ATOM 601 N N . GLY A 1 85 ? 15.455 11.684 -20.837 1.00 46.00 85 GLY A N 1
ATOM 602 C CA . GLY A 1 85 ? 14.302 11.814 -19.951 1.00 46.00 85 GLY A CA 1
ATOM 603 C C . GLY A 1 85 ? 14.310 10.851 -18.764 1.00 46.00 85 GLY A C 1
ATOM 604 O O . GLY A 1 85 ? 13.402 10.042 -18.625 1.00 46.00 85 GLY A O 1
ATOM 605 N N . GLY A 1 86 ? 15.352 10.916 -17.933 1.00 51.84 86 GLY A N 1
ATOM 606 C CA . GLY A 1 86 ? 15.258 10.813 -16.467 1.00 51.84 86 GLY A CA 1
ATOM 607 C C . GLY A 1 86 ? 14.861 9.510 -15.755 1.00 51.84 86 GLY A C 1
ATOM 608 O O . GLY A 1 86 ? 14.971 9.498 -14.536 1.00 51.84 86 GLY A O 1
ATOM 609 N N . SER A 1 87 ? 14.423 8.434 -16.413 1.00 56.41 87 SER A N 1
ATOM 610 C CA . SER A 1 87 ? 14.117 7.176 -15.702 1.00 56.41 87 SER A CA 1
ATOM 611 C C . SER A 1 87 ? 15.230 6.148 -15.890 1.00 56.41 87 SER A C 1
ATOM 613 O O . SER A 1 87 ? 15.504 5.734 -17.019 1.00 56.41 87 SER A O 1
ATOM 615 N N . SER A 1 88 ? 15.855 5.719 -14.788 1.00 59.84 88 SER A N 1
ATOM 616 C CA . SER A 1 88 ? 16.873 4.657 -14.794 1.00 59.84 88 SER A CA 1
ATOM 617 C C . SER A 1 88 ? 16.281 3.253 -14.984 1.00 59.84 88 SER A C 1
ATOM 619 O O . SER A 1 88 ? 17.032 2.287 -15.140 1.00 59.84 88 SER A O 1
ATOM 621 N N . SER A 1 89 ? 14.944 3.132 -14.979 1.00 66.25 89 SER A N 1
ATOM 622 C CA . SER A 1 89 ? 14.247 1.849 -15.069 1.00 66.25 89 SER A CA 1
ATOM 623 C C . SER A 1 89 ? 14.719 1.063 -16.286 1.00 66.25 89 SER A C 1
ATOM 625 O O . SER A 1 89 ? 14.652 1.536 -17.432 1.00 66.25 89 SER A O 1
ATOM 627 N N . LYS A 1 90 ? 15.198 -0.159 -16.036 1.00 76.50 90 LYS A N 1
ATOM 628 C CA . LYS A 1 90 ? 15.759 -1.011 -17.085 1.00 76.50 90 LYS A CA 1
ATOM 629 C C . LYS A 1 90 ? 14.699 -1.274 -18.150 1.00 76.50 90 LYS A C 1
ATOM 631 O O . LYS A 1 90 ? 13.519 -1.469 -17.859 1.00 76.50 90 LYS A O 1
ATOM 636 N N . VAL A 1 91 ? 15.114 -1.276 -19.414 1.00 83.88 91 VAL A N 1
ATOM 637 C CA . VAL A 1 91 ? 14.217 -1.605 -20.530 1.00 83.88 91 VAL A CA 1
ATOM 638 C C . VAL A 1 91 ? 13.614 -2.992 -20.286 1.00 83.88 91 VAL A C 1
ATOM 640 O O . VAL A 1 91 ? 14.347 -3.933 -20.003 1.00 83.88 91 VAL A O 1
ATOM 643 N N . GLY A 1 92 ? 12.288 -3.103 -20.382 1.00 84.06 92 GLY A N 1
ATOM 644 C CA . GLY A 1 92 ? 11.567 -4.344 -20.093 1.00 84.06 92 GLY A CA 1
ATOM 645 C C . GLY A 1 92 ? 11.137 -4.510 -18.633 1.00 84.06 92 GLY A C 1
ATOM 646 O O . GLY A 1 92 ? 10.412 -5.452 -18.349 1.00 84.06 92 GLY A O 1
ATOM 647 N N . ARG A 1 93 ? 11.495 -3.606 -17.712 1.00 88.94 93 ARG A N 1
ATOM 648 C CA . ARG A 1 93 ? 10.967 -3.618 -16.340 1.00 88.94 93 ARG A CA 1
ATOM 649 C C . ARG A 1 93 ? 9.832 -2.614 -16.150 1.00 88.94 93 ARG A C 1
ATOM 651 O O . ARG A 1 93 ? 9.843 -1.557 -16.789 1.00 88.94 93 ARG A O 1
ATOM 658 N N . PRO A 1 94 ? 8.861 -2.905 -15.268 1.00 89.00 94 PRO A N 1
ATOM 659 C CA . PRO A 1 94 ? 7.870 -1.920 -14.862 1.00 89.00 94 PRO A CA 1
ATOM 660 C C . PRO A 1 94 ? 8.543 -0.709 -14.213 1.00 89.00 94 PRO A C 1
ATOM 662 O O . PRO A 1 94 ? 9.313 -0.861 -13.273 1.00 89.00 94 PRO A O 1
ATOM 665 N N . SER A 1 95 ? 8.208 0.493 -14.676 1.00 84.50 95 SER A N 1
ATOM 666 C CA . SER A 1 95 ? 8.560 1.747 -13.993 1.00 84.50 95 SER A CA 1
ATOM 667 C C . SER A 1 95 ? 7.502 2.171 -12.971 1.00 84.50 95 SER A C 1
ATOM 669 O O . SER A 1 95 ? 7.761 2.987 -12.094 1.00 84.50 95 SER A O 1
ATOM 671 N N . TYR A 1 96 ? 6.289 1.625 -13.085 1.00 86.31 96 TYR A N 1
ATOM 672 C CA . TYR A 1 96 ? 5.157 1.941 -12.229 1.00 86.31 96 TYR A CA 1
ATOM 673 C C . TYR A 1 96 ? 4.208 0.748 -12.141 1.00 86.31 96 TYR A C 1
ATOM 675 O O . TYR A 1 96 ? 3.913 0.102 -13.144 1.00 86.31 96 TYR A O 1
ATOM 683 N N . THR A 1 97 ? 3.693 0.486 -10.942 1.00 88.12 97 THR A N 1
ATOM 684 C CA . THR A 1 97 ? 2.624 -0.489 -10.705 1.00 88.12 97 THR A CA 1
ATOM 685 C C . THR A 1 97 ? 1.551 0.173 -9.860 1.00 88.12 97 THR A C 1
ATOM 687 O O . THR A 1 97 ? 1.885 0.887 -8.920 1.00 88.12 97 THR A O 1
ATOM 690 N N . ARG A 1 98 ? 0.272 -0.064 -10.163 1.00 85.50 98 ARG A N 1
ATOM 691 C CA . ARG A 1 98 ? -0.874 0.438 -9.395 1.00 85.50 98 ARG A CA 1
ATOM 692 C C . ARG A 1 98 ? -1.789 -0.713 -9.009 1.00 85.50 98 ARG A C 1
ATOM 694 O O . ARG A 1 98 ? -2.053 -1.579 -9.837 1.00 85.50 98 ARG A O 1
ATOM 701 N N . THR A 1 99 ? -2.304 -0.695 -7.788 1.00 81.56 99 THR A N 1
ATOM 702 C CA . THR A 1 99 ? -3.448 -1.516 -7.409 1.00 81.56 99 THR A CA 1
ATOM 703 C C . THR A 1 99 ? -4.677 -1.058 -8.186 1.00 81.56 99 THR A C 1
ATOM 705 O O . THR A 1 99 ? -4.983 0.132 -8.263 1.00 81.56 99 THR A O 1
ATOM 708 N N . ALA A 1 100 ? -5.396 -2.000 -8.790 1.00 78.06 100 ALA A N 1
ATOM 709 C CA . ALA A 1 100 ? -6.721 -1.700 -9.307 1.00 78.06 100 ALA A CA 1
ATOM 710 C C . ALA A 1 100 ? -7.632 -1.425 -8.100 1.00 78.06 100 ALA A C 1
ATOM 712 O O . ALA A 1 100 ? -7.747 -2.296 -7.232 1.00 78.06 100 ALA A O 1
ATOM 713 N N . PRO A 1 101 ? -8.226 -0.229 -7.977 1.00 66.25 101 PRO A N 1
ATOM 714 C CA . PRO A 1 101 ? -9.114 0.026 -6.864 1.00 66.25 101 PRO A CA 1
ATOM 715 C C . PRO A 1 101 ? -10.425 -0.738 -7.093 1.00 66.25 101 PRO A C 1
ATOM 717 O O . PRO A 1 101 ? -11.048 -0.609 -8.145 1.00 66.25 101 PRO A O 1
ATOM 720 N N . PHE A 1 102 ? -10.840 -1.537 -6.110 1.00 62.53 102 PHE A N 1
ATOM 721 C CA . PHE A 1 102 ? -12.160 -2.169 -6.083 1.00 62.53 102 PHE A CA 1
ATOM 722 C C . PHE A 1 102 ? -13.205 -1.081 -5.789 1.00 62.53 102 PHE A C 1
ATOM 724 O O . PHE A 1 102 ? -13.515 -0.821 -4.630 1.00 62.53 102 PHE A O 1
ATOM 731 N N . MET A 1 103 ? -13.659 -0.364 -6.820 1.00 53.84 103 MET A N 1
ATOM 732 C CA . MET A 1 103 ? -14.521 0.819 -6.656 1.00 53.84 103 MET A CA 1
ATOM 733 C C . MET A 1 103 ? -16.023 0.506 -6.698 1.00 53.84 103 MET A C 1
ATOM 735 O O . MET A 1 103 ? -16.812 1.348 -6.275 1.00 53.84 103 MET A O 1
ATOM 739 N N . ASP A 1 104 ? -16.422 -0.692 -7.130 1.00 54.94 104 ASP A N 1
ATOM 740 C CA . ASP A 1 104 ? -17.818 -0.930 -7.524 1.00 54.94 104 ASP A CA 1
ATOM 741 C C . ASP A 1 104 ? -18.671 -1.641 -6.445 1.00 54.94 104 ASP A C 1
ATOM 743 O O . ASP A 1 104 ? -19.886 -1.454 -6.407 1.00 54.94 104 ASP A O 1
ATOM 747 N N . ASP A 1 105 ? -18.060 -2.347 -5.479 1.00 54.00 105 ASP A N 1
ATOM 748 C CA . ASP A 1 105 ? -18.781 -3.312 -4.616 1.00 54.00 105 ASP A CA 1
ATOM 749 C C . ASP A 1 105 ? -18.928 -2.904 -3.131 1.00 54.00 105 ASP A C 1
ATOM 751 O O . ASP A 1 105 ? -19.069 -3.745 -2.241 1.00 54.00 105 ASP A O 1
ATOM 755 N N . GLY A 1 106 ? -18.885 -1.608 -2.808 1.00 51.34 106 GLY A N 1
ATOM 756 C CA . GLY A 1 106 ? -19.152 -1.131 -1.436 1.00 51.34 106 GLY A CA 1
ATOM 757 C C . GLY A 1 106 ? -18.074 -1.485 -0.398 1.00 51.34 106 GLY A C 1
ATOM 758 O O . GLY A 1 106 ? -18.271 -1.297 0.808 1.00 51.34 106 GLY A O 1
ATOM 759 N N . LEU A 1 107 ? -16.905 -1.956 -0.840 1.00 59.03 107 LEU A N 1
ATOM 760 C CA . LEU A 1 107 ? -15.770 -2.244 0.030 1.00 59.03 107 LEU A CA 1
ATOM 761 C C . LEU A 1 107 ? -15.015 -0.943 0.358 1.00 59.03 107 LEU A C 1
ATOM 763 O O . LEU A 1 107 ? -14.010 -0.599 -0.257 1.00 59.03 107 LEU A O 1
ATOM 767 N N . ALA A 1 108 ? -15.498 -0.192 1.350 1.00 61.34 108 ALA A N 1
ATOM 768 C CA . ALA A 1 108 ? -14.778 0.969 1.871 1.00 61.34 108 ALA A CA 1
ATOM 769 C C . ALA A 1 108 ? -13.492 0.514 2.598 1.00 61.34 108 ALA A C 1
ATOM 771 O O . ALA A 1 108 ? -13.521 0.159 3.782 1.00 61.34 108 ALA A O 1
ATOM 772 N N . LEU A 1 109 ? -12.370 0.501 1.871 1.00 70.12 109 LEU A N 1
ATOM 773 C CA . LEU A 1 109 ? -11.026 0.143 2.347 1.00 70.12 109 LEU A CA 1
ATOM 774 C C . LEU A 1 109 ? -10.233 1.369 2.842 1.00 70.12 10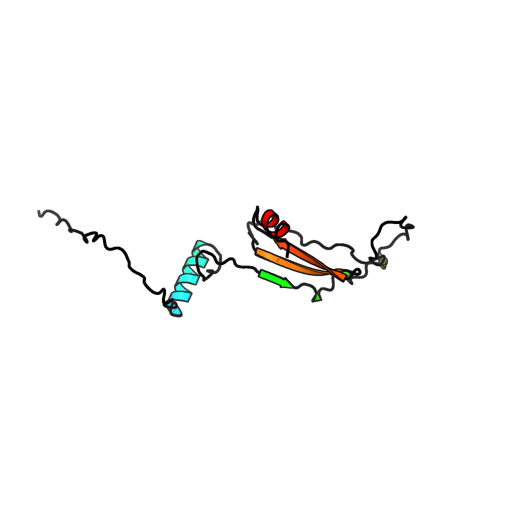9 LEU A C 1
ATOM 776 O O . LEU A 1 109 ? -9.029 1.480 2.612 1.00 70.12 109 LEU A O 1
ATOM 780 N N . GLN A 1 110 ? -10.897 2.313 3.514 1.00 75.19 110 GLN A N 1
ATOM 781 C CA . GLN A 1 110 ? -10.204 3.449 4.129 1.00 75.19 110 GLN A CA 1
ATOM 782 C C . GLN A 1 110 ? -9.230 2.965 5.212 1.00 75.19 110 GLN A C 1
ATOM 784 O O . GLN A 1 110 ? -9.529 2.036 5.962 1.00 75.19 110 GLN A O 1
ATOM 789 N N . GLY A 1 111 ? -8.054 3.587 5.274 1.00 78.00 111 GLY A N 1
ATOM 790 C CA . GLY A 1 111 ? -6.988 3.201 6.199 1.00 78.00 111 GLY A CA 1
ATOM 791 C C . GLY A 1 111 ? -6.185 1.982 5.740 1.00 78.00 111 GLY A C 1
ATOM 792 O O . GLY A 1 111 ? -5.318 1.521 6.478 1.00 78.00 111 GLY A O 1
ATOM 793 N N . VAL A 1 112 ? -6.427 1.457 4.534 1.00 85.25 112 VAL A N 1
ATOM 794 C CA . VAL A 1 112 ? -5.637 0.360 3.963 1.00 85.25 112 VAL A CA 1
ATOM 795 C C . VAL A 1 112 ? -4.549 0.918 3.053 1.00 85.25 112 VAL A C 1
ATOM 797 O O . VAL A 1 112 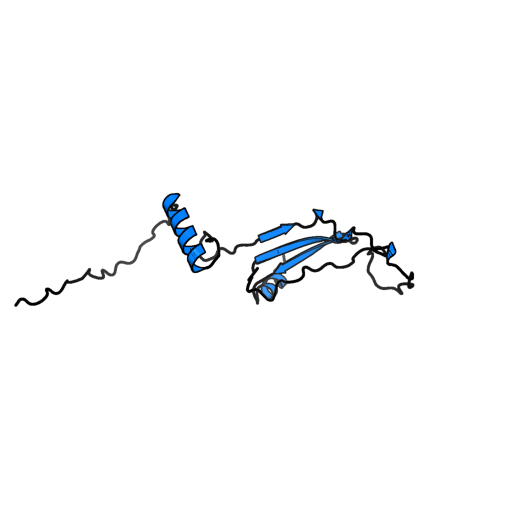? -4.813 1.721 2.162 1.00 85.25 112 VAL A O 1
ATOM 800 N N . THR A 1 113 ? -3.316 0.463 3.250 1.00 88.88 113 THR A N 1
ATOM 801 C CA . THR A 1 113 ? -2.154 0.865 2.456 1.00 88.88 113 THR A CA 1
ATOM 802 C C . THR A 1 113 ? -1.445 -0.350 1.889 1.00 88.88 113 THR A C 1
ATOM 804 O O . THR A 1 113 ? -1.036 -1.250 2.622 1.00 88.88 113 THR A O 1
ATOM 807 N N . SER A 1 114 ? -1.255 -0.360 0.572 1.00 91.44 114 SER A N 1
ATOM 808 C CA . SER A 1 114 ? -0.437 -1.375 -0.094 1.00 91.44 114 SER A CA 1
ATOM 809 C C . SER A 1 114 ? 0.983 -0.849 -0.283 1.00 91.44 114 SER A C 1
ATOM 811 O O . SER A 1 114 ? 1.178 0.216 -0.869 1.00 91.44 114 SER A O 1
ATOM 813 N N . ILE A 1 115 ? 1.977 -1.584 0.212 1.00 93.69 115 ILE A N 1
ATOM 814 C CA . ILE A 1 115 ? 3.398 -1.316 -0.035 1.00 93.69 115 ILE A CA 1
ATOM 815 C C . ILE A 1 115 ? 3.790 -2.154 -1.248 1.00 93.69 115 ILE A C 1
ATOM 817 O O . ILE A 1 115 ? 3.961 -3.365 -1.129 1.0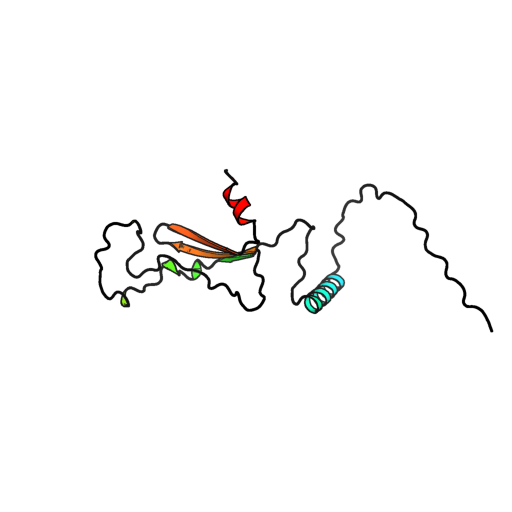0 93.69 115 ILE A O 1
ATOM 821 N N . ILE A 1 116 ? 3.905 -1.519 -2.411 1.00 94.31 116 ILE A N 1
ATOM 822 C CA . ILE A 1 116 ? 4.118 -2.207 -3.692 1.00 94.31 116 ILE A CA 1
ATOM 823 C C . ILE A 1 116 ? 5.517 -2.806 -3.766 1.00 94.31 116 ILE A C 1
ATOM 825 O O . ILE A 1 116 ? 5.692 -3.951 -4.177 1.00 94.31 116 ILE A O 1
ATOM 829 N N . GLY A 1 117 ? 6.519 -2.035 -3.355 1.00 93.12 117 GLY A N 1
ATOM 830 C CA . GLY A 1 117 ? 7.908 -2.452 -3.426 1.00 93.12 117 GLY A CA 1
ATOM 831 C C . GLY A 1 117 ? 8.847 -1.305 -3.743 1.00 93.12 117 GLY A C 1
ATOM 832 O O . GLY A 1 117 ? 8.451 -0.137 -3.737 1.00 93.12 117 GLY A O 1
ATOM 833 N N . LYS A 1 118 ? 10.094 -1.685 -4.000 1.00 92.38 118 LYS A N 1
ATOM 834 C CA . LYS A 1 118 ? 11.196 -0.794 -4.332 1.00 92.38 118 LYS A CA 1
ATOM 835 C C . LYS A 1 118 ? 11.427 -0.826 -5.844 1.00 92.38 118 LYS A C 1
ATOM 837 O O . LYS A 1 118 ? 11.499 -1.920 -6.402 1.00 92.38 118 LYS A O 1
ATOM 842 N N . ASP A 1 119 ? 11.497 0.334 -6.485 1.00 89.56 119 ASP A N 1
ATOM 843 C CA . ASP A 1 119 ? 11.838 0.426 -7.910 1.00 89.56 119 ASP A CA 1
ATOM 844 C C . ASP A 1 119 ? 13.357 0.303 -8.152 1.00 89.56 119 ASP A C 1
ATOM 846 O O . ASP A 1 119 ? 14.147 0.159 -7.214 1.00 89.56 119 ASP A O 1
ATOM 850 N N . ASP A 1 120 ? 13.765 0.339 -9.425 1.00 86.50 120 ASP A N 1
ATOM 851 C CA . ASP A 1 120 ? 15.179 0.271 -9.826 1.00 86.50 120 ASP A CA 1
ATOM 852 C C . ASP A 1 120 ? 16.001 1.483 -9.319 1.00 86.50 120 ASP A C 1
ATOM 854 O O . ASP A 1 120 ? 17.204 1.342 -9.097 1.00 86.50 120 ASP A O 1
ATOM 858 N N . ASP A 1 121 ? 15.365 2.638 -9.083 1.00 86.50 121 ASP A N 1
ATOM 859 C CA . ASP A 1 121 ? 15.977 3.851 -8.503 1.00 86.50 121 ASP A CA 1
ATOM 860 C C . ASP A 1 121 ? 16.102 3.781 -6.971 1.00 86.50 121 ASP A C 1
ATOM 862 O O . ASP A 1 121 ? 16.787 4.575 -6.326 1.00 86.50 121 ASP A O 1
ATOM 866 N N . GLY A 1 122 ? 15.453 2.794 -6.370 1.00 87.88 122 GLY A N 1
ATOM 867 C CA . GLY A 1 122 ? 15.436 2.553 -4.948 1.00 87.88 122 GLY A CA 1
ATOM 868 C C . GLY A 1 122 ? 14.343 3.278 -4.168 1.00 87.88 122 GLY A C 1
ATOM 869 O O . GLY A 1 122 ? 14.347 3.206 -2.934 1.00 87.88 122 GLY A O 1
ATOM 870 N N . ASN A 1 123 ? 13.388 3.903 -4.851 1.00 90.44 123 ASN A N 1
ATOM 871 C CA . ASN A 1 123 ? 12.219 4.509 -4.233 1.00 90.44 123 ASN A CA 1
ATOM 872 C C . ASN A 1 123 ? 11.225 3.436 -3.801 1.00 90.44 123 ASN A C 1
ATOM 874 O O . ASN A 1 123 ? 11.004 2.445 -4.499 1.00 90.44 123 ASN A O 1
ATOM 878 N N . TYR A 1 124 ? 10.580 3.660 -2.658 1.00 91.50 124 TYR A N 1
ATOM 879 C CA . TYR A 1 124 ? 9.474 2.828 -2.203 1.00 91.50 124 TYR A CA 1
ATOM 880 C C . TYR A 1 124 ? 8.137 3.399 -2.650 1.00 91.50 124 TYR A C 1
ATOM 882 O O . TYR A 1 124 ? 7.837 4.572 -2.437 1.00 91.50 124 TYR A O 1
ATOM 890 N N . TRP A 1 125 ? 7.302 2.526 -3.202 1.00 91.75 125 TRP A N 1
ATOM 891 C CA . TRP A 1 125 ? 5.975 2.879 -3.682 1.00 91.75 125 TRP A CA 1
ATOM 892 C C . TRP A 1 125 ? 4.909 2.424 -2.689 1.00 91.75 125 TRP A C 1
ATOM 894 O O . TRP A 1 125 ? 4.755 1.228 -2.421 1.00 91.75 125 TRP A O 1
ATOM 904 N N . LEU A 1 126 ? 4.156 3.389 -2.160 1.00 91.50 126 LEU A N 1
ATOM 905 C CA . LEU A 1 126 ? 3.020 3.166 -1.272 1.00 91.50 126 LEU A CA 1
ATOM 906 C C . LEU A 1 126 ? 1.734 3.635 -1.943 1.00 91.50 126 LEU A C 1
ATOM 908 O O . LEU A 1 126 ? 1.711 4.647 -2.641 1.00 91.50 126 LEU A O 1
ATOM 912 N N . GLN A 1 127 ? 0.658 2.890 -1.718 1.00 89.06 127 GLN A N 1
ATOM 913 C CA . GLN A 1 127 ? -0.663 3.170 -2.275 1.00 89.06 127 GLN A CA 1
ATOM 914 C C . GLN A 1 127 ? -1.697 3.125 -1.154 1.00 89.06 127 GLN A C 1
ATOM 916 O O . GLN A 1 127 ? -2.312 2.077 -0.926 1.00 89.06 127 GLN A O 1
ATOM 921 N N . PRO A 1 128 ? -1.826 4.228 -0.393 1.00 86.31 128 PRO A N 1
ATOM 922 C CA . PRO A 1 128 ? -2.795 4.334 0.680 1.00 86.31 128 PRO A CA 1
ATOM 923 C C . PRO A 1 128 ? -4.171 4.741 0.141 1.00 86.31 128 PRO A C 1
ATOM 925 O O . PRO A 1 128 ? -4.303 5.652 -0.678 1.00 86.31 128 PRO A O 1
ATOM 928 N N . MET A 1 129 ? -5.211 4.084 0.643 1.00 83.38 129 MET A N 1
ATOM 929 C CA . MET A 1 129 ? -6.598 4.510 0.496 1.00 83.38 129 MET A CA 1
ATOM 930 C C . MET A 1 129 ? -6.979 5.319 1.731 1.00 83.38 129 MET A C 1
ATOM 932 O O . MET A 1 129 ? -7.293 4.773 2.790 1.00 83.38 129 MET A O 1
ATOM 936 N N . LEU A 1 130 ? -6.895 6.639 1.603 1.00 81.62 130 LEU A N 1
ATOM 937 C CA . LEU A 1 130 ? -7.160 7.575 2.691 1.00 81.62 130 LEU A CA 1
ATOM 938 C C . LEU A 1 130 ? -8.563 8.170 2.587 1.00 81.62 130 LEU A C 1
ATOM 940 O O . LEU A 1 130 ? -9.136 8.271 1.501 1.00 81.62 130 LEU A O 1
ATOM 944 N N . GLU A 1 131 ? -9.100 8.591 3.730 1.00 77.31 131 GLU A N 1
ATOM 945 C CA . GLU A 1 131 ? -10.313 9.399 3.768 1.00 77.31 131 GLU A CA 1
ATOM 946 C C . GLU A 1 131 ? -10.068 10.769 3.108 1.00 77.31 131 GLU A C 1
ATOM 948 O O . GLU A 1 131 ? -8.948 11.297 3.077 1.00 77.31 131 GLU A O 1
ATOM 953 N N . LYS A 1 132 ? -11.130 11.358 2.552 1.00 78.88 132 LYS A N 1
ATOM 954 C CA . LYS A 1 132 ? -11.079 12.685 1.936 1.00 78.88 132 LYS A CA 1
ATOM 955 C C . LYS A 1 132 ? -10.556 13.718 2.946 1.00 78.88 132 LYS A C 1
ATOM 957 O O . LYS A 1 132 ? -11.030 13.782 4.073 1.00 78.88 132 LYS A O 1
ATOM 962 N N . GLY A 1 133 ? -9.599 14.546 2.528 1.00 79.50 133 GLY A N 1
ATOM 963 C CA . GLY A 1 133 ? -9.009 15.606 3.358 1.00 79.50 133 GLY A CA 1
ATOM 964 C C . GLY A 1 133 ? -7.855 15.162 4.267 1.00 79.50 133 GLY A C 1
ATOM 965 O O . GLY A 1 133 ? -7.180 16.012 4.842 1.00 79.50 133 GLY A O 1
ATOM 966 N N . VAL A 1 134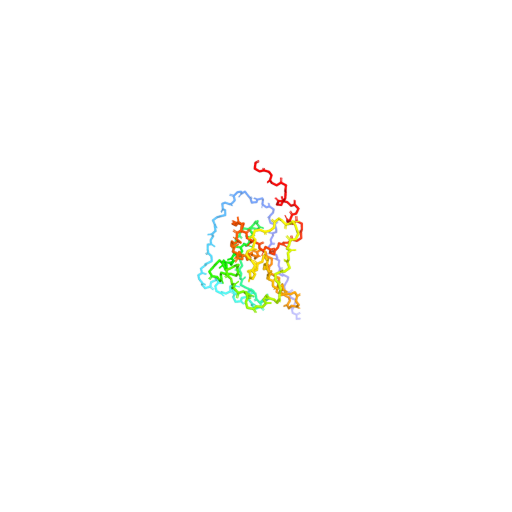 ? -7.567 13.857 4.378 1.00 82.75 134 VAL A N 1
ATOM 967 C CA . VAL A 1 134 ? -6.373 13.377 5.104 1.00 82.75 134 VAL A CA 1
ATOM 968 C C . VAL A 1 134 ? -5.096 13.687 4.321 1.00 82.75 134 VAL A C 1
ATOM 970 O O . VAL A 1 134 ? -4.096 14.083 4.916 1.00 82.75 134 VAL A O 1
ATOM 973 N N . TRP A 1 135 ? -5.141 13.577 2.989 1.00 81.38 135 TRP A N 1
ATOM 974 C CA . TRP A 1 135 ? -4.016 13.925 2.112 1.00 81.38 135 TRP A CA 1
ATOM 975 C C . TRP A 1 135 ? -3.513 15.350 2.327 1.00 81.38 135 TRP A C 1
ATOM 977 O O . TRP A 1 135 ? -2.302 15.563 2.375 1.00 81.38 135 TRP A O 1
ATOM 987 N N . ASP A 1 136 ? -4.435 16.293 2.525 1.00 83.94 136 ASP A N 1
ATOM 988 C CA . ASP A 1 136 ? -4.089 17.689 2.764 1.00 83.94 136 ASP A CA 1
ATOM 989 C C . ASP A 1 136 ? -3.263 17.827 4.044 1.00 83.94 136 ASP A C 1
ATOM 991 O O . ASP A 1 136 ? -2.328 18.607 4.078 1.00 83.94 136 ASP A O 1
ATOM 995 N N . ARG A 1 137 ? -3.535 17.029 5.083 1.00 81.38 137 ARG A N 1
ATOM 996 C CA . ARG A 1 137 ? -2.811 17.106 6.362 1.00 81.38 137 ARG A CA 1
ATOM 997 C C . ARG A 1 137 ? -1.408 16.505 6.289 1.00 81.38 137 ARG A C 1
ATOM 999 O O . ARG A 1 137 ? -0.477 17.101 6.816 1.00 81.38 137 ARG A O 1
ATOM 1006 N N . ILE A 1 138 ? -1.253 15.369 5.606 1.00 79.56 138 ILE A N 1
ATOM 1007 C CA . ILE A 1 138 ? 0.037 14.664 5.491 1.00 79.56 138 ILE A CA 1
ATOM 1008 C C . ILE A 1 138 ? 1.072 15.521 4.747 1.00 79.56 138 ILE A C 1
ATOM 1010 O O . ILE A 1 138 ? 2.243 15.532 5.110 1.00 79.56 138 ILE A O 1
ATOM 1014 N N . GLY A 1 139 ? 0.650 16.275 3.726 1.00 67.62 139 GLY A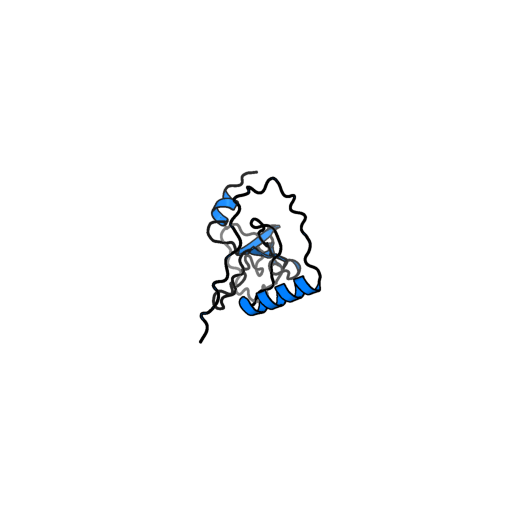 N 1
ATOM 1015 C CA . GLY A 1 139 ? 1.557 17.107 2.928 1.00 67.62 139 GLY A CA 1
ATOM 1016 C C . GLY A 1 139 ? 2.164 18.311 3.664 1.00 67.62 139 GLY A C 1
ATOM 1017 O O . GLY A 1 139 ? 3.119 18.899 3.157 1.00 67.62 139 GLY A O 1
ATOM 1018 N N . TYR A 1 140 ? 1.635 18.686 4.836 1.00 54.78 140 TYR A N 1
ATOM 1019 C CA . TYR A 1 140 ? 2.078 19.864 5.596 1.00 54.78 140 TYR A CA 1
ATOM 1020 C C . TYR A 1 140 ? 2.897 19.545 6.853 1.00 54.78 140 TYR A C 1
ATOM 1022 O O . TYR A 1 140 ? 3.433 20.476 7.459 1.00 54.78 140 TYR A O 1
ATOM 1030 N N . GLU A 1 141 ? 3.052 18.276 7.237 1.00 52.69 141 GLU A N 1
ATOM 1031 C CA . GLU A 1 141 ? 3.959 17.892 8.323 1.00 52.69 141 GLU A CA 1
ATOM 1032 C C . GLU A 1 141 ? 5.416 18.014 7.843 1.00 52.69 141 GLU A C 1
ATOM 1034 O O . GLU A 1 141 ? 6.011 17.078 7.313 1.00 52.69 141 GLU A O 1
ATOM 1039 N N . ARG A 1 142 ? 6.003 19.210 7.993 1.00 44.06 142 ARG A N 1
ATOM 1040 C CA . ARG A 1 142 ? 7.464 19.365 7.954 1.00 44.06 142 ARG A CA 1
ATOM 1041 C C . ARG A 1 142 ? 8.036 18.766 9.237 1.00 44.06 142 ARG A C 1
ATOM 1043 O O . ARG A 1 142 ? 7.652 19.206 10.319 1.00 44.06 142 ARG A O 1
ATOM 1050 N N . CYS A 1 143 ? 8.940 17.795 9.100 1.00 37.50 143 CYS A N 1
ATOM 1051 C CA . CYS A 1 143 ? 9.906 17.478 10.153 1.00 37.50 143 CYS A CA 1
ATOM 1052 C C . CYS A 1 143 ? 10.736 18.711 10.528 1.00 37.50 143 CYS A C 1
ATOM 1054 O O . CYS A 1 143 ? 11.021 19.530 9.620 1.00 37.50 143 CYS A O 1
#